Protein AF-A0A7K0ZI74-F1 (afdb_monomer_lite)

Radius of gyration: 19.55 Å; chains: 1; bounding box: 29×34×59 Å

Secondary structure (DSSP, 8-state):
---SS-S-TTS--GGGS-PPPPP----TT-EEEETTTTEEEEEEEEEE-SSSEEEEEE-TT--EEEEE--TT-EE--

Foldseek 3Di:
DDDPPDDDPVVDDPVPDDDDQDDDDLDFQAWKAFPVPRDIFGFDDWDADPVGIWTWGADPVRDIDTGDDDGVRIDHD

Sequence (77 aa):
MADLYGSDVLADDPRGRKRTIPTMVADPDLVVECAASGWCGAVVGWDRGATGWAVILEDRHGRRRPFELGPAAFLFE

Structure (mmCIF, N/CA/C/O backbone):
data_AF-A0A7K0ZI74-F1
#
_entry.id   AF-A0A7K0ZI74-F1
#
loop_
_atom_site.group_PDB
_atom_site.id
_atom_site.type_symbol
_atom_site.label_atom_id
_atom_site.label_alt_id
_atom_site.label_comp_id
_atom_site.label_asym_id
_atom_site.label_entity_id
_atom_site.label_seq_id
_atom_site.pdbx_PDB_ins_code
_atom_site.Cartn_x
_atom_site.Cartn_y
_atom_site.Cartn_z
_atom_site.occupancy
_atom_site.B_iso_or_equiv
_atom_site.auth_seq_id
_atom_site.auth_comp_id
_atom_site.auth_asym_id
_atom_site.auth_atom_id
_atom_site.pdbx_PDB_model_num
ATOM 1 N N . MET A 1 1 ? 19.039 -19.578 -46.391 1.00 56.19 1 MET A N 1
ATOM 2 C CA . MET A 1 1 ? 18.040 -20.552 -45.909 1.00 56.19 1 MET A CA 1
ATOM 3 C C . MET A 1 1 ? 17.070 -19.786 -45.039 1.00 56.19 1 MET A C 1
ATOM 5 O O . MET A 1 1 ? 17.525 -19.185 -44.077 1.00 56.19 1 MET A O 1
ATOM 9 N N . ALA A 1 2 ? 15.803 -19.704 -45.443 1.00 66.19 2 ALA A N 1
ATOM 10 C CA . ALA A 1 2 ? 14.760 -19.117 -44.610 1.00 66.19 2 ALA A CA 1
ATOM 11 C C . ALA A 1 2 ? 14.453 -20.092 -43.468 1.00 66.19 2 ALA A C 1
ATOM 13 O O . ALA A 1 2 ? 14.355 -21.295 -43.713 1.00 66.19 2 ALA A O 1
ATOM 14 N N . ASP A 1 3 ? 14.362 -19.577 -42.247 1.00 74.06 3 ASP A N 1
ATOM 15 C CA . ASP A 1 3 ? 13.935 -20.361 -41.096 1.00 74.06 3 ASP A CA 1
ATOM 16 C C . ASP A 1 3 ? 12.497 -20.857 -41.325 1.00 74.06 3 ASP A C 1
ATOM 18 O O . ASP A 1 3 ? 11.594 -20.064 -41.599 1.00 74.06 3 ASP A O 1
ATOM 22 N N . LEU A 1 4 ? 12.306 -22.176 -41.282 1.00 72.38 4 LEU A N 1
ATOM 23 C CA . LEU A 1 4 ? 11.021 -22.845 -41.510 1.00 72.38 4 LEU A CA 1
ATOM 24 C C . LEU A 1 4 ? 10.146 -22.874 -40.245 1.00 72.38 4 LEU A C 1
ATOM 26 O O . LEU A 1 4 ? 8.977 -23.244 -40.339 1.00 72.38 4 LEU A O 1
ATOM 30 N N . TYR A 1 5 ? 10.695 -22.492 -39.085 1.00 71.69 5 TYR A N 1
ATOM 31 C CA . TYR A 1 5 ? 10.045 -22.626 -37.778 1.00 71.69 5 TYR A CA 1
ATOM 32 C C . TYR A 1 5 ? 9.575 -21.299 -37.159 1.00 71.69 5 TYR A C 1
ATOM 34 O O . TYR A 1 5 ? 8.980 -21.306 -36.083 1.00 71.69 5 TYR A O 1
ATOM 42 N N . GLY A 1 6 ? 9.726 -20.176 -37.868 1.00 75.50 6 GLY A N 1
ATOM 43 C CA . GLY A 1 6 ? 9.255 -18.864 -37.413 1.00 75.50 6 GLY A CA 1
ATOM 44 C C . GLY A 1 6 ? 10.177 -18.200 -36.384 1.00 75.50 6 GLY A C 1
ATOM 45 O O . GLY A 1 6 ? 11.198 -18.750 -35.990 1.00 75.50 6 GLY A O 1
ATOM 46 N N . SER A 1 7 ? 9.845 -16.968 -35.989 1.00 79.12 7 SER A N 1
ATOM 47 C CA . SER A 1 7 ? 10.661 -16.173 -35.061 1.00 79.12 7 SER A CA 1
ATOM 48 C C . SER A 1 7 ? 10.735 -16.806 -33.667 1.00 79.12 7 SER A C 1
ATOM 50 O O . SER A 1 7 ? 9.704 -17.205 -33.126 1.00 79.12 7 SER A O 1
ATOM 52 N N . ASP A 1 8 ? 11.930 -16.820 -33.069 1.00 81.88 8 ASP A N 1
ATOM 53 C CA . ASP A 1 8 ? 12.163 -17.268 -31.691 1.00 81.88 8 ASP A CA 1
ATOM 54 C C . ASP A 1 8 ? 11.304 -16.474 -30.692 1.00 81.88 8 ASP A C 1
ATOM 56 O O . ASP A 1 8 ? 11.451 -15.262 -30.526 1.00 81.88 8 ASP A O 1
ATOM 60 N N . VAL A 1 9 ? 10.398 -17.179 -30.018 1.00 77.06 9 VAL A N 1
ATOM 61 C CA . VAL A 1 9 ? 9.444 -16.617 -29.053 1.00 77.06 9 VAL A CA 1
ATOM 62 C C . VAL A 1 9 ? 10.089 -16.192 -27.731 1.00 77.06 9 VAL A C 1
ATOM 64 O O . VAL A 1 9 ? 9.462 -15.464 -26.968 1.00 77.06 9 VAL A O 1
ATOM 67 N N . LEU A 1 10 ? 11.317 -16.641 -27.446 1.00 76.38 10 LEU A N 1
ATOM 68 C CA . LEU A 1 10 ? 12.090 -16.247 -26.263 1.00 76.38 10 LEU A CA 1
ATOM 69 C C . LEU A 1 10 ? 13.084 -15.116 -26.559 1.00 76.38 10 LEU A C 1
ATOM 71 O O . LEU A 1 10 ? 13.732 -14.627 -25.634 1.00 76.38 10 LEU A O 1
ATOM 75 N N . ALA A 1 11 ? 13.215 -14.702 -27.824 1.00 77.75 11 ALA A N 1
ATOM 76 C CA . ALA A 1 11 ? 14.110 -13.617 -28.218 1.00 77.75 11 ALA A CA 1
ATOM 77 C C . ALA A 1 11 ? 13.609 -12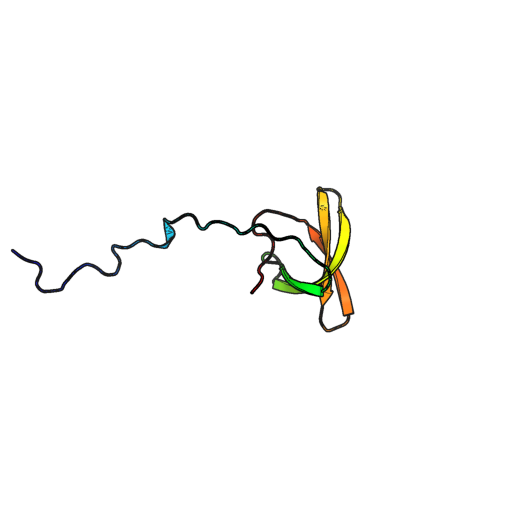.238 -27.767 1.00 77.75 11 ALA A C 1
ATOM 79 O O . ALA A 1 11 ? 14.408 -11.313 -27.618 1.00 77.75 11 ALA A O 1
ATOM 80 N N . ASP A 1 12 ? 12.301 -12.094 -27.539 1.00 76.94 12 ASP A N 1
ATOM 81 C CA . ASP A 1 12 ? 11.771 -10.932 -26.837 1.00 76.94 12 ASP A CA 1
ATOM 82 C C . ASP A 1 12 ? 12.057 -11.114 -25.341 1.00 76.94 12 ASP A C 1
ATOM 84 O O . ASP A 1 12 ? 11.530 -12.030 -24.708 1.00 76.94 12 ASP A O 1
ATOM 88 N N . ASP A 1 13 ? 12.921 -10.263 -24.777 1.00 73.50 13 ASP A N 1
ATOM 89 C CA . ASP A 1 13 ? 13.142 -10.182 -23.331 1.00 73.50 13 ASP A CA 1
ATOM 90 C C . ASP A 1 13 ? 12.289 -9.046 -22.740 1.00 73.50 13 ASP A C 1
ATOM 92 O O . ASP A 1 13 ? 12.770 -7.919 -22.549 1.00 73.50 13 ASP A O 1
ATOM 96 N N . PRO A 1 14 ? 11.017 -9.310 -22.386 1.00 68.50 14 PRO A N 1
ATOM 97 C CA . PRO A 1 14 ? 10.153 -8.302 -21.788 1.00 68.50 14 PRO A CA 1
ATOM 98 C C . PRO A 1 14 ? 10.654 -7.836 -20.413 1.00 68.50 14 PRO A C 1
ATOM 100 O O . PRO A 1 14 ? 10.184 -6.811 -19.914 1.00 68.50 14 PRO A O 1
ATOM 103 N N . ARG A 1 15 ? 11.606 -8.546 -19.783 1.00 68.75 15 ARG A N 1
ATOM 104 C CA . ARG A 1 15 ? 12.163 -8.191 -18.466 1.00 68.75 15 ARG A CA 1
ATOM 105 C C . ARG A 1 15 ? 13.210 -7.082 -18.560 1.00 68.75 15 ARG A C 1
ATOM 107 O O . ARG A 1 15 ? 13.423 -6.380 -17.573 1.00 68.75 15 ARG A O 1
ATOM 114 N N . GLY A 1 16 ? 13.805 -6.865 -19.736 1.00 68.75 16 GLY A N 1
ATOM 115 C CA . GLY A 1 16 ? 14.711 -5.743 -19.998 1.00 68.75 16 GLY A CA 1
ATOM 116 C C . GLY A 1 16 ? 14.007 -4.379 -20.046 1.00 68.75 16 GLY A C 1
ATOM 117 O O . GLY A 1 16 ? 14.645 -3.331 -19.905 1.00 68.75 16 GLY A O 1
ATOM 118 N N . ARG A 1 17 ? 12.676 -4.358 -20.205 1.00 73.94 17 ARG A N 1
ATOM 119 C CA . ARG A 1 17 ? 11.897 -3.118 -20.253 1.00 73.94 17 ARG A CA 1
ATOM 120 C C . ARG A 1 17 ? 11.679 -2.577 -18.840 1.00 73.94 17 ARG A C 1
ATOM 122 O O . ARG A 1 17 ? 10.879 -3.107 -18.072 1.00 73.94 17 ARG A O 1
ATOM 129 N N . LYS A 1 18 ? 12.346 -1.465 -18.504 1.00 72.19 18 LYS A N 1
ATOM 130 C CA . LYS A 1 18 ? 12.071 -0.716 -17.266 1.00 72.19 18 LYS A CA 1
ATOM 131 C C . LYS A 1 18 ? 10.590 -0.328 -17.230 1.00 72.19 18 LYS A C 1
ATOM 133 O O . LYS A 1 18 ? 10.134 0.458 -18.060 1.00 72.19 18 LYS A O 1
ATOM 138 N N . ARG A 1 19 ? 9.840 -0.893 -16.282 1.00 75.06 19 ARG A N 1
ATOM 139 C CA . ARG A 1 19 ? 8.440 -0.524 -16.047 1.00 75.06 19 ARG A CA 1
ATOM 140 C C . ARG A 1 19 ? 8.402 0.850 -15.386 1.00 75.06 19 ARG A C 1
ATOM 142 O O . ARG A 1 19 ? 9.129 1.096 -14.425 1.00 75.06 19 ARG A O 1
ATOM 149 N N . THR A 1 20 ? 7.555 1.735 -15.897 1.00 79.69 20 THR A N 1
ATOM 150 C CA . THR A 1 20 ? 7.249 2.998 -15.222 1.00 79.69 20 THR A CA 1
ATOM 151 C C . THR A 1 20 ? 6.481 2.678 -13.948 1.00 79.69 20 THR A C 1
ATOM 153 O O . THR A 1 20 ? 5.435 2.034 -14.012 1.00 79.69 20 THR A O 1
ATOM 156 N N . ILE A 1 21 ? 7.009 3.102 -12.801 1.00 82.25 21 ILE A N 1
ATOM 157 C CA . ILE A 1 21 ? 6.310 2.991 -11.520 1.00 82.25 21 ILE A CA 1
ATOM 158 C C . ILE A 1 21 ? 5.288 4.133 -11.479 1.00 82.25 21 ILE A C 1
ATOM 160 O O . ILE A 1 21 ? 5.704 5.293 -11.554 1.00 82.25 21 ILE A O 1
ATOM 164 N N . PRO A 1 22 ? 3.976 3.848 -11.418 1.00 84.19 22 PRO A N 1
ATOM 165 C CA . PRO A 1 22 ? 2.979 4.897 -11.276 1.00 84.19 22 PRO A CA 1
ATOM 166 C C . PRO A 1 22 ? 3.118 5.566 -9.905 1.00 84.19 22 PRO A C 1
ATOM 168 O O . PRO A 1 22 ? 3.296 4.896 -8.888 1.00 84.19 22 PRO A O 1
ATOM 171 N N . THR A 1 23 ? 3.020 6.892 -9.883 1.00 85.12 23 THR A N 1
ATOM 172 C CA . THR A 1 23 ? 2.902 7.665 -8.644 1.00 85.12 23 THR A CA 1
ATOM 173 C C . THR A 1 23 ? 1.425 7.925 -8.392 1.00 85.12 23 THR A C 1
ATOM 175 O O . THR A 1 23 ? 0.743 8.454 -9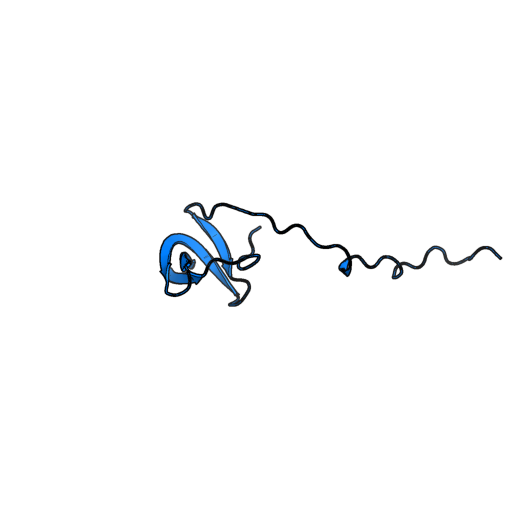.267 1.00 85.12 23 THR A O 1
ATOM 178 N N . MET A 1 24 ? 0.941 7.580 -7.203 1.00 84.75 24 MET A N 1
ATOM 179 C CA . MET A 1 24 ? -0.445 7.790 -6.794 1.00 84.75 24 MET A CA 1
ATOM 180 C C . MET A 1 24 ? -0.482 8.468 -5.425 1.00 84.75 24 MET A C 1
ATOM 182 O O . MET A 1 24 ? 0.406 8.259 -4.596 1.00 84.75 24 MET A O 1
ATOM 186 N N . VAL A 1 25 ? -1.494 9.306 -5.203 1.00 86.88 25 VAL A N 1
ATOM 187 C CA . VAL A 1 25 ? -1.773 9.886 -3.886 1.00 86.88 25 VAL A CA 1
ATOM 188 C C . VAL A 1 25 ? -2.416 8.802 -3.024 1.00 86.88 25 VAL A C 1
ATOM 190 O O . VAL A 1 25 ? -3.321 8.113 -3.487 1.00 86.88 25 VAL A O 1
ATOM 193 N N . ALA A 1 26 ? -1.955 8.633 -1.783 1.00 89.69 26 ALA A N 1
ATOM 194 C CA . ALA A 1 26 ? -2.597 7.714 -0.847 1.00 89.69 26 ALA A CA 1
ATOM 195 C C . ALA A 1 26 ? -3.852 8.388 -0.265 1.00 89.69 26 ALA A C 1
ATOM 197 O O . ALA A 1 26 ? -3.847 8.915 0.849 1.00 89.69 26 ALA A O 1
ATOM 198 N N . ASP A 1 27 ? -4.899 8.460 -1.082 1.00 92.31 27 ASP A N 1
ATOM 199 C CA . ASP A 1 27 ? -6.185 9.013 -0.673 1.00 92.31 27 ASP A CA 1
ATOM 200 C C . ASP A 1 27 ? -6.838 8.124 0.394 1.00 92.31 27 ASP A C 1
ATOM 202 O O . ASP A 1 27 ? -6.653 6.905 0.363 1.00 92.31 27 ASP A O 1
ATOM 206 N N . PRO A 1 28 ? -7.605 8.701 1.338 1.00 93.19 28 PRO A N 1
ATOM 207 C CA . PRO A 1 28 ? -8.385 7.916 2.286 1.00 93.19 28 PRO A CA 1
ATOM 208 C C . PRO A 1 28 ? -9.262 6.879 1.577 1.00 93.19 28 PRO A C 1
ATOM 210 O O . PRO A 1 28 ? -9.748 7.123 0.474 1.00 93.19 28 PRO A O 1
ATOM 213 N N . ASP A 1 29 ? -9.454 5.729 2.218 1.00 92.94 29 ASP A N 1
ATOM 214 C CA . ASP A 1 29 ? -10.209 4.574 1.711 1.00 92.94 29 ASP A CA 1
ATOM 215 C C . ASP A 1 29 ? -9.575 3.843 0.511 1.00 92.94 29 ASP A C 1
ATOM 217 O O . ASP A 1 29 ? -10.064 2.782 0.112 1.00 92.94 29 ASP A O 1
ATOM 221 N N . LEU A 1 30 ? -8.447 4.327 -0.028 1.00 94.81 30 LEU A N 1
ATOM 222 C CA . LEU A 1 30 ? -7.683 3.597 -1.038 1.00 94.81 30 LEU A CA 1
ATOM 223 C C . LEU A 1 30 ? -7.134 2.300 -0.442 1.00 94.81 30 LEU A C 1
ATOM 225 O O . LEU A 1 30 ? -6.387 2.328 0.535 1.00 94.81 30 LEU A O 1
ATOM 229 N N . VAL A 1 31 ? -7.455 1.163 -1.054 1.00 95.06 31 VAL A N 1
ATOM 230 C CA . VAL A 1 31 ? -6.932 -0.138 -0.630 1.00 95.06 31 VAL A CA 1
ATOM 231 C C . VAL A 1 31 ? -5.614 -0.412 -1.339 1.00 95.06 31 VAL A C 1
ATOM 233 O O . VAL A 1 31 ? -5.554 -0.448 -2.565 1.00 95.06 31 VAL A O 1
ATOM 236 N N . VAL A 1 32 ? -4.560 -0.624 -0.556 1.00 95.06 32 VAL A N 1
ATOM 237 C CA . VAL A 1 32 ? -3.225 -0.950 -1.063 1.00 95.06 32 VAL A CA 1
ATOM 238 C C . VAL A 1 32 ? -2.636 -2.136 -0.314 1.00 95.06 32 VAL A C 1
ATOM 240 O O . VAL A 1 32 ? -2.960 -2.397 0.848 1.00 95.06 32 VAL A O 1
ATOM 243 N N . GLU A 1 33 ? -1.731 -2.846 -0.975 1.00 95.94 33 GLU A N 1
ATOM 244 C CA . GLU A 1 33 ? -0.921 -3.901 -0.379 1.00 95.94 33 GLU A CA 1
ATOM 245 C C . GLU A 1 33 ? 0.524 -3.431 -0.224 1.00 95.94 33 GLU A C 1
ATOM 247 O O . GLU A 1 33 ? 1.133 -2.929 -1.163 1.00 95.94 33 GLU A O 1
ATOM 252 N N . CYS A 1 34 ? 1.113 -3.616 0.954 1.00 94.56 34 CYS A N 1
ATOM 253 C CA . CYS A 1 34 ? 2.537 -3.390 1.154 1.00 94.56 34 CYS A CA 1
ATOM 254 C C . CYS A 1 34 ? 3.352 -4.525 0.516 1.00 94.56 34 CYS A C 1
ATOM 256 O O . CYS A 1 34 ? 3.348 -5.650 1.016 1.00 94.56 34 CYS A O 1
ATOM 258 N N . ALA A 1 35 ? 4.142 -4.205 -0.512 1.00 93.69 35 ALA A N 1
ATOM 259 C CA . ALA A 1 35 ? 4.908 -5.184 -1.287 1.00 93.69 35 ALA A CA 1
ATOM 260 C C . ALA A 1 35 ? 5.946 -5.963 -0.454 1.00 93.69 35 ALA A C 1
ATOM 262 O O . ALA A 1 35 ? 6.271 -7.104 -0.770 1.00 93.69 35 ALA A O 1
ATOM 263 N N . ALA A 1 36 ? 6.475 -5.357 0.615 1.00 92.94 36 ALA A N 1
ATOM 264 C CA . ALA A 1 36 ? 7.480 -5.989 1.471 1.00 92.94 36 ALA A CA 1
ATOM 265 C C . ALA A 1 36 ? 6.880 -6.954 2.508 1.00 92.94 36 ALA A C 1
ATOM 267 O O . ALA A 1 36 ? 7.542 -7.910 2.906 1.00 92.94 36 ALA A O 1
ATOM 268 N N . SER A 1 37 ? 5.654 -6.694 2.976 1.00 93.56 37 SER A N 1
ATOM 269 C CA . SER A 1 37 ? 5.033 -7.454 4.074 1.00 93.56 37 SER A CA 1
ATOM 270 C C . SER A 1 37 ? 3.845 -8.319 3.651 1.00 93.56 37 SER A C 1
ATOM 272 O O . SER A 1 37 ? 3.445 -9.191 4.420 1.00 93.56 37 SER A O 1
ATOM 274 N N . GLY A 1 38 ? 3.267 -8.077 2.470 1.00 94.69 38 GLY A N 1
ATOM 275 C CA . GLY A 1 38 ? 2.019 -8.698 2.019 1.00 94.69 38 GLY A CA 1
ATOM 276 C C . GLY A 1 38 ? 0.788 -8.234 2.803 1.00 94.69 38 GLY A C 1
ATOM 277 O O . GLY A 1 38 ? -0.224 -8.930 2.846 1.00 94.69 38 GLY A O 1
ATOM 278 N N . TRP A 1 39 ? 0.875 -7.101 3.508 1.00 94.94 39 TRP A N 1
ATOM 279 C CA . TRP A 1 39 ? -0.248 -6.577 4.280 1.00 94.94 39 TRP A CA 1
ATOM 280 C C . TRP A 1 39 ? -1.143 -5.688 3.420 1.00 94.94 39 TRP A C 1
ATOM 282 O O . TRP A 1 39 ? -0.667 -4.693 2.877 1.00 94.94 39 TRP A O 1
ATOM 292 N N . CYS A 1 40 ? -2.431 -6.027 3.342 1.00 96.06 40 CYS A N 1
ATOM 293 C CA . CYS A 1 40 ? -3.439 -5.274 2.596 1.00 96.06 40 CYS A CA 1
ATOM 294 C C . CYS A 1 40 ? -4.338 -4.480 3.550 1.00 96.06 40 CYS A C 1
ATOM 296 O O . CYS A 1 40 ? -4.840 -5.032 4.535 1.00 96.06 40 CYS A O 1
ATOM 298 N N . GLY A 1 41 ? -4.599 -3.217 3.224 1.00 96.81 41 GLY A N 1
ATOM 299 C CA . GLY A 1 41 ? -5.505 -2.376 3.999 1.00 96.81 41 GLY A CA 1
ATOM 300 C C . GLY A 1 41 ? -5.869 -1.071 3.300 1.00 96.81 41 GLY A C 1
ATOM 301 O O . GLY A 1 41 ? -5.231 -0.681 2.324 1.00 96.81 41 GLY A O 1
ATOM 302 N N . ALA A 1 42 ? -6.901 -0.407 3.813 1.00 97.12 42 ALA A N 1
ATOM 303 C CA . ALA A 1 42 ? -7.334 0.906 3.352 1.00 97.12 42 ALA A CA 1
ATOM 304 C C . ALA A 1 42 ? -6.497 2.012 4.000 1.00 97.12 42 ALA A C 1
ATOM 306 O O . ALA A 1 42 ? -6.192 1.935 5.190 1.00 97.12 42 ALA A O 1
ATOM 307 N N . VAL A 1 43 ? -6.147 3.052 3.250 1.00 96.44 43 VAL A N 1
ATOM 308 C CA . VAL A 1 43 ? -5.464 4.230 3.787 1.00 96.44 43 VAL A CA 1
ATOM 309 C C . VAL A 1 43 ? -6.403 4.972 4.733 1.00 96.44 43 VAL A C 1
ATOM 311 O O . VAL A 1 43 ? -7.482 5.410 4.344 1.00 96.44 43 VAL A O 1
ATOM 314 N N . VAL A 1 44 ? -5.974 5.146 5.981 1.00 97.00 44 VAL A N 1
ATOM 315 C CA . VAL A 1 44 ? -6.750 5.857 7.014 1.00 97.00 44 VAL A CA 1
ATOM 316 C C . VAL A 1 44 ? -6.019 7.069 7.582 1.00 97.00 44 VAL A C 1
ATOM 318 O O . VAL A 1 44 ? -6.588 7.830 8.364 1.00 97.00 44 VAL A O 1
ATOM 321 N N . GLY A 1 45 ? -4.754 7.273 7.214 1.00 95.00 45 GLY A N 1
ATOM 322 C CA . GLY A 1 45 ? -3.996 8.426 7.670 1.00 95.00 45 GLY A CA 1
ATOM 323 C C . GLY A 1 45 ? -2.516 8.360 7.342 1.00 95.00 45 GLY A C 1
ATOM 324 O O . GLY A 1 45 ? -2.047 7.482 6.620 1.00 95.00 45 GLY A O 1
ATOM 325 N N . TRP A 1 46 ? -1.783 9.306 7.917 1.00 94.94 46 TRP A N 1
ATOM 326 C CA . TRP A 1 46 ? -0.358 9.493 7.697 1.00 94.94 46 TRP A CA 1
ATOM 327 C C . TRP A 1 46 ? 0.335 9.701 9.033 1.00 94.94 46 TRP A C 1
ATOM 329 O O . TRP A 1 46 ? -0.220 10.330 9.934 1.00 94.94 46 TRP A O 1
ATOM 339 N N . ASP A 1 47 ? 1.557 9.206 9.136 1.00 94.31 47 ASP A N 1
ATOM 340 C CA . ASP A 1 47 ? 2.415 9.385 10.295 1.00 94.31 47 ASP A CA 1
ATOM 341 C C . ASP A 1 47 ? 3.812 9.832 9.855 1.00 94.31 47 ASP A C 1
ATOM 343 O O . ASP A 1 47 ? 4.233 9.600 8.718 1.00 94.31 47 ASP A O 1
ATOM 347 N N . ARG A 1 48 ? 4.544 10.490 10.751 1.00 92.25 48 ARG A N 1
ATOM 348 C CA . ARG A 1 48 ? 5.940 10.859 10.523 1.00 92.25 48 ARG A CA 1
ATOM 349 C C . ARG A 1 48 ? 6.836 9.908 11.310 1.00 92.25 48 ARG A C 1
ATOM 351 O O . ARG A 1 48 ? 7.013 10.066 12.514 1.00 92.25 48 ARG A O 1
ATOM 358 N N . GLY A 1 49 ? 7.405 8.937 10.604 1.00 83.19 49 GLY A N 1
ATOM 359 C CA . GLY A 1 49 ? 8.374 7.989 11.142 1.00 83.19 49 GLY A CA 1
ATOM 360 C C . GLY A 1 49 ? 9.796 8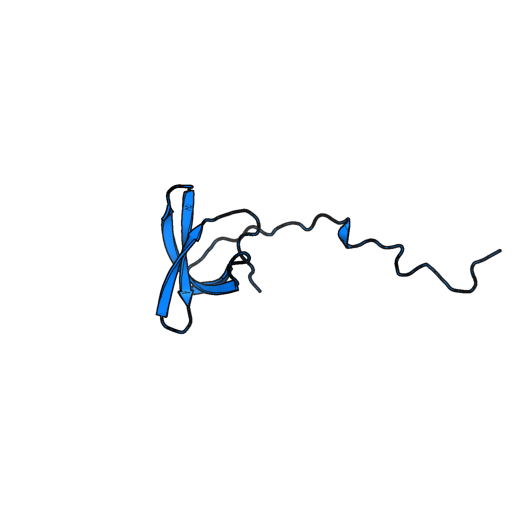.552 11.207 1.00 83.19 49 GLY A C 1
ATOM 361 O O . GLY A 1 49 ? 10.060 9.708 10.871 1.00 83.19 49 GLY A O 1
ATOM 362 N N . ALA A 1 50 ? 10.735 7.698 11.618 1.00 82.62 50 ALA A N 1
ATOM 363 C CA . ALA A 1 50 ? 12.150 8.053 11.749 1.00 82.62 50 ALA A CA 1
ATOM 364 C C . ALA A 1 50 ? 12.814 8.377 10.399 1.00 82.62 50 ALA A C 1
ATOM 366 O O . ALA A 1 50 ? 13.693 9.234 10.330 1.00 82.62 50 ALA A O 1
ATOM 367 N N . THR A 1 51 ? 12.377 7.705 9.334 1.00 84.56 51 THR A N 1
ATOM 368 C CA . THR A 1 51 ? 12.988 7.773 7.998 1.00 84.56 51 THR A CA 1
ATOM 369 C C . THR A 1 51 ? 12.227 8.693 7.038 1.00 84.56 51 THR A C 1
ATOM 371 O O . THR A 1 51 ? 12.726 9.020 5.962 1.00 84.56 51 THR A O 1
ATOM 374 N N . GLY A 1 52 ? 11.025 9.142 7.414 1.00 90.38 52 GLY A N 1
ATOM 375 C CA . GLY A 1 52 ? 10.177 9.978 6.571 1.00 90.38 52 GLY A CA 1
ATOM 376 C C . GLY A 1 52 ? 8.690 9.815 6.869 1.00 90.38 52 GLY A C 1
ATOM 377 O O . GLY A 1 52 ? 8.286 9.514 7.990 1.00 90.38 52 GLY A O 1
ATOM 378 N N . TRP A 1 53 ? 7.865 10.044 5.851 1.00 92.81 53 TRP A N 1
ATOM 379 C CA . TRP A 1 53 ? 6.423 9.836 5.940 1.00 92.81 53 TRP A CA 1
ATOM 380 C C . TRP A 1 53 ? 6.073 8.350 5.842 1.00 92.81 53 T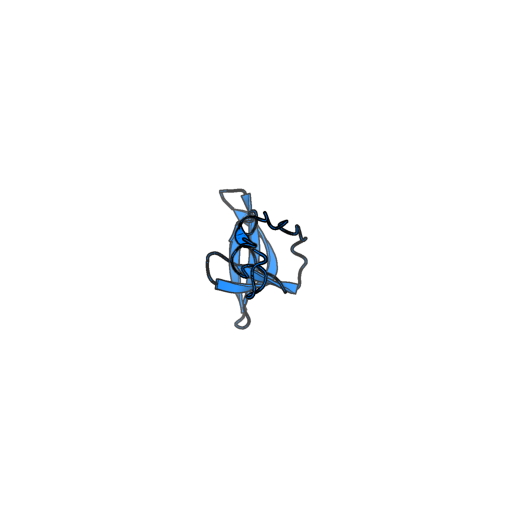RP A C 1
ATOM 382 O O . TRP A 1 53 ? 6.653 7.609 5.049 1.00 92.81 53 TRP A O 1
ATOM 392 N N . ALA A 1 54 ? 5.086 7.944 6.629 1.00 94.38 54 ALA A N 1
ATOM 393 C CA . ALA A 1 54 ? 4.468 6.634 6.592 1.00 94.38 54 ALA A CA 1
ATOM 394 C C . ALA A 1 54 ? 2.959 6.779 6.370 1.00 94.38 54 ALA A C 1
ATOM 396 O O . ALA A 1 54 ? 2.339 7.720 6.864 1.00 94.38 54 ALA A O 1
ATOM 397 N N . VAL A 1 55 ? 2.366 5.842 5.641 1.00 95.00 55 VAL A N 1
ATOM 398 C CA . VAL A 1 55 ? 0.913 5.719 5.506 1.00 95.00 55 VAL A CA 1
ATOM 399 C C . VAL A 1 55 ? 0.394 4.736 6.548 1.00 95.00 55 VAL A C 1
ATOM 401 O O . VAL A 1 55 ? 0.992 3.686 6.782 1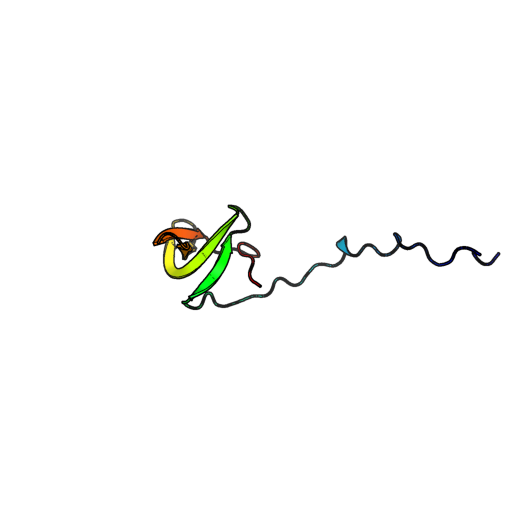.00 95.00 55 VAL A O 1
ATOM 404 N N . IL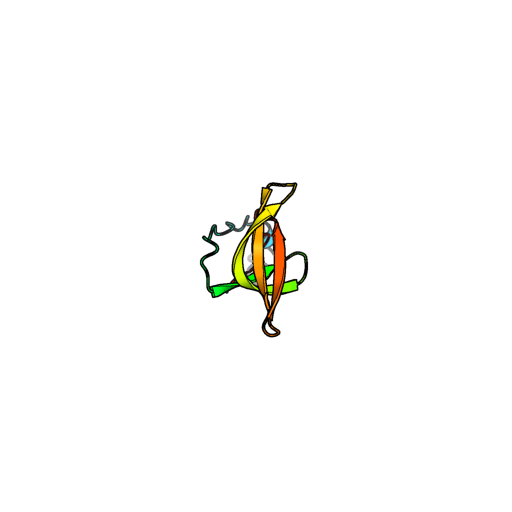E A 1 56 ? -0.705 5.076 7.208 1.00 96.56 56 ILE A N 1
ATOM 405 C CA . ILE A 1 56 ? -1.402 4.175 8.119 1.00 96.56 56 ILE A CA 1
ATOM 406 C C . ILE A 1 56 ? -2.456 3.454 7.294 1.00 96.56 56 ILE A C 1
ATOM 408 O O . ILE A 1 56 ? -3.351 4.108 6.754 1.00 96.56 56 ILE A O 1
ATOM 412 N N . LEU A 1 57 ? -2.365 2.126 7.221 1.00 97.12 57 LEU A N 1
ATOM 413 C CA . LEU A 1 57 ? -3.442 1.324 6.641 1.00 97.12 57 LEU A CA 1
ATOM 414 C C . LEU A 1 57 ? -4.295 0.704 7.746 1.00 97.12 57 LEU A C 1
ATOM 416 O O . LEU A 1 57 ? -3.851 0.584 8.890 1.00 97.12 57 LEU A O 1
ATOM 420 N N . GLU A 1 58 ? -5.519 0.325 7.407 1.00 98.00 58 GLU A N 1
ATOM 421 C CA . GLU A 1 58 ? -6.423 -0.463 8.236 1.00 98.00 58 GLU A CA 1
ATOM 422 C C . GLU A 1 58 ? -6.836 -1.731 7.481 1.00 98.00 58 GLU A C 1
ATOM 424 O O . GLU A 1 58 ? -7.308 -1.657 6.347 1.00 98.00 58 GLU A O 1
ATOM 429 N N . ASP A 1 59 ? -6.644 -2.903 8.092 1.00 96.75 59 ASP A N 1
ATOM 430 C CA . ASP A 1 59 ? -7.086 -4.170 7.501 1.00 96.75 59 ASP A CA 1
ATOM 431 C C . ASP A 1 59 ? -8.581 -4.448 7.741 1.00 96.75 59 ASP A C 1
ATOM 433 O O . ASP A 1 59 ? -9.251 -3.796 8.540 1.00 96.75 59 ASP A O 1
ATOM 437 N N . ARG A 1 60 ? -9.113 -5.496 7.099 1.00 94.06 60 ARG A N 1
ATOM 438 C CA . ARG A 1 60 ? -10.521 -5.924 7.248 1.00 94.06 60 ARG A CA 1
ATOM 439 C C . ARG A 1 60 ? -10.938 -6.317 8.674 1.00 94.06 60 ARG A C 1
ATOM 441 O O . ARG A 1 60 ? -12.115 -6.560 8.922 1.00 94.06 60 ARG A O 1
ATOM 448 N N . HIS A 1 61 ? -9.982 -6.476 9.585 1.00 95.56 61 HIS A N 1
ATOM 449 C CA . HIS A 1 61 ? -10.210 -6.802 10.989 1.00 95.56 61 HIS A CA 1
ATOM 450 C C . HIS A 1 61 ? -10.037 -5.570 11.896 1.00 95.56 61 HIS A C 1
ATOM 452 O O . HIS A 1 61 ? -10.037 -5.718 13.119 1.00 95.56 61 HIS A O 1
ATOM 458 N N . GLY A 1 62 ? -9.886 -4.371 11.320 1.00 95.38 62 GLY A N 1
ATOM 459 C CA . GLY A 1 62 ? -9.731 -3.107 12.037 1.00 95.38 62 GLY A CA 1
ATOM 460 C C . GLY A 1 62 ? -8.335 -2.887 12.626 1.00 95.38 62 GLY A C 1
ATOM 461 O O . GLY A 1 62 ? -8.156 -2.016 13.479 1.00 95.38 62 GLY A O 1
ATOM 462 N N . ARG A 1 63 ? -7.323 -3.678 12.238 1.00 97.00 63 ARG A N 1
ATOM 463 C CA . ARG A 1 63 ? -5.951 -3.469 12.727 1.00 97.00 63 ARG A CA 1
ATOM 464 C C . ARG A 1 63 ? -5.287 -2.358 11.933 1.00 97.00 63 ARG A C 1
ATOM 466 O O . ARG A 1 63 ? -5.295 -2.394 10.709 1.00 97.00 63 ARG A O 1
ATOM 473 N N . ARG A 1 64 ? -4.638 -1.430 12.640 1.00 96.81 64 ARG A N 1
ATOM 474 C CA . ARG A 1 64 ? -3.920 -0.293 12.051 1.00 96.81 64 ARG A CA 1
ATOM 475 C C . ARG A 1 64 ? -2.425 -0.405 12.254 1.00 96.81 64 ARG A C 1
ATOM 477 O O . ARG A 1 64 ? -1.979 -0.746 13.352 1.00 96.81 64 ARG A O 1
ATOM 484 N N . ARG A 1 65 ? -1.654 -0.119 11.209 1.00 95.50 65 ARG A N 1
ATOM 485 C CA . ARG A 1 65 ? -0.189 -0.182 11.233 1.00 95.50 65 ARG A CA 1
ATOM 486 C C . ARG A 1 65 ? 0.400 0.841 10.248 1.00 95.50 65 ARG A C 1
ATOM 488 O O . ARG A 1 65 ? -0.165 1.012 9.167 1.00 95.50 65 ARG A O 1
ATOM 495 N N . PRO A 1 66 ? 1.506 1.513 10.610 1.00 94.94 66 PRO A N 1
ATOM 496 C CA . PRO A 1 66 ? 2.201 2.441 9.724 1.00 94.94 66 PRO A CA 1
ATOM 497 C C . PRO A 1 66 ? 3.158 1.709 8.768 1.00 94.94 66 PRO A C 1
ATOM 499 O O . PRO A 1 66 ? 3.824 0.753 9.168 1.00 94.94 66 PRO A O 1
ATOM 502 N N . PHE A 1 67 ? 3.253 2.187 7.525 1.00 94.12 67 PHE A N 1
ATOM 503 C CA . PHE A 1 67 ? 4.165 1.693 6.487 1.00 94.12 67 PHE A CA 1
ATOM 504 C C . PHE A 1 67 ? 4.908 2.852 5.853 1.00 94.12 67 PHE A C 1
ATOM 506 O O . PHE A 1 67 ? 4.289 3.794 5.362 1.00 94.12 67 PHE A O 1
ATOM 513 N N . GLU A 1 68 ? 6.235 2.781 5.855 1.00 93.81 68 GLU A N 1
ATOM 514 C CA . GLU A 1 68 ? 7.075 3.817 5.263 1.00 93.81 68 GLU A CA 1
ATOM 515 C C . GLU A 1 68 ? 6.820 3.950 3.758 1.00 93.81 68 GLU A C 1
ATOM 517 O O . GLU A 1 68 ? 6.670 2.962 3.036 1.00 93.81 68 GLU A O 1
ATOM 522 N N . LEU A 1 69 ? 6.775 5.193 3.282 1.00 91.38 69 LEU A N 1
ATOM 523 C CA . LEU A 1 69 ? 6.642 5.477 1.863 1.00 91.38 69 LEU A CA 1
ATOM 524 C C . LEU A 1 69 ? 7.981 5.287 1.155 1.00 91.38 69 LEU A C 1
ATOM 526 O O . LEU A 1 69 ? 9.012 5.807 1.578 1.00 91.38 69 LEU A O 1
ATOM 530 N N . GLY A 1 70 ? 7.939 4.624 0.008 1.00 89.69 70 GLY A N 1
ATOM 531 C CA . GLY A 1 70 ? 9.082 4.492 -0.881 1.00 89.69 70 GLY A CA 1
ATOM 532 C C . GLY A 1 70 ? 8.645 4.152 -2.304 1.00 89.69 70 GLY A C 1
ATOM 533 O O . GLY A 1 70 ? 7.502 3.732 -2.519 1.00 89.69 70 GLY A O 1
ATOM 534 N N . PRO A 1 71 ? 9.532 4.323 -3.299 1.00 88.75 71 PRO A N 1
ATOM 535 C CA . PRO A 1 71 ? 9.259 3.885 -4.662 1.00 88.75 71 PRO A CA 1
ATOM 536 C C . PRO A 1 71 ? 8.896 2.396 -4.689 1.00 88.75 71 PRO A C 1
ATOM 538 O O . PRO A 1 71 ? 9.628 1.578 -4.139 1.00 88.75 71 PRO A O 1
ATOM 541 N N . ALA A 1 72 ? 7.773 2.057 -5.328 1.00 89.06 72 ALA A N 1
ATOM 542 C CA . ALA A 1 72 ? 7.252 0.688 -5.418 1.00 89.06 72 ALA A CA 1
ATOM 543 C C . ALA A 1 72 ? 7.020 -0.022 -4.062 1.00 89.06 72 ALA A C 1
ATOM 545 O O . ALA A 1 72 ? 7.008 -1.249 -4.004 1.00 89.06 72 ALA A O 1
ATOM 546 N N . ALA A 1 73 ? 6.811 0.729 -2.972 1.00 90.75 73 ALA A N 1
ATOM 547 C CA . ALA A 1 73 ? 6.533 0.149 -1.654 1.00 90.75 73 ALA A CA 1
ATOM 548 C C . ALA A 1 73 ? 5.140 -0.506 -1.558 1.00 90.75 73 ALA A C 1
ATOM 550 O O . ALA A 1 73 ? 4.920 -1.366 -0.701 1.00 90.75 73 ALA A O 1
ATOM 551 N N . PHE A 1 74 ? 4.217 -0.117 -2.444 1.00 92.56 74 PHE A N 1
ATOM 552 C CA . PHE A 1 74 ? 2.829 -0.565 -2.438 1.00 92.56 74 PHE A CA 1
ATOM 553 C C . PHE A 1 74 ? 2.377 -1.065 -3.808 1.00 92.56 74 PHE A C 1
ATOM 555 O O . PHE A 1 74 ? 2.819 -0.567 -4.846 1.00 92.56 74 PHE A O 1
ATOM 562 N N . LEU A 1 75 ? 1.467 -2.032 -3.779 1.00 91.50 75 LEU A N 1
ATOM 563 C CA . LEU A 1 75 ? 0.707 -2.537 -4.910 1.00 91.50 75 LEU A CA 1
ATOM 564 C C . LEU A 1 75 ? -0.739 -2.051 -4.776 1.00 91.50 75 LEU A C 1
ATOM 566 O O . LEU A 1 75 ? -1.275 -1.968 -3.670 1.00 91.50 75 LEU A O 1
ATOM 570 N N . PHE A 1 76 ? -1.354 -1.731 -5.904 1.00 85.81 76 PHE A N 1
ATOM 571 C CA . PHE A 1 76 ? -2.759 -1.360 -6.012 1.00 85.81 76 PHE A CA 1
ATOM 572 C C . PHE A 1 76 ? -3.296 -1.928 -7.330 1.00 85.81 76 PHE A C 1
ATOM 574 O O . PHE A 1 76 ? -2.524 -2.073 -8.287 1.00 85.81 76 PHE A O 1
ATOM 581 N N . GLU A 1 77 ? -4.585 -2.258 -7.370 1.00 74.00 77 GLU A N 1
ATOM 582 C CA . GLU A 1 77 ? -5.315 -2.628 -8.592 1.00 74.00 77 GLU A CA 1
ATOM 583 C C . GLU A 1 77 ? -6.535 -1.732 -8.802 1.00 74.00 77 GLU A C 1
ATOM 585 O O . GLU A 1 77 ? -7.092 -1.252 -7.787 1.00 74.00 77 GLU A O 1
#

pLDDT: mean 87.33, std 9.73, range [56.19, 98.0]